Protein AF-A0A7R8CH32-F1 (afdb_monomer_lite)

pLDDT: mean 83.44, std 11.7, range [33.97, 96.25]

Foldseek 3Di:
DDADVPRQLLNLLVVVLVPDDPPLNVQLVVFDSPDSCSNVVSVVSCCVCVVPLLNVLLVLVLQLPPPPDDPVSNVVSVVVSVVSVVVSVVVCVVLVADVVQLVVVSVVLSVDDPVVVVVLVVVLVVVVVVVVVVVVVCVVVPDDDDDHGSNVQSGPVNVVVVVVVVVVPPPPPPDDDDD

Secondary structure (DSSP, 8-state):
-PPPTT--HHHHHHHHHHHPPTTHHHHHHTS-TT-TTHHHHHHHHHHHHHS-HHHHHHHHHHHHT-TTS-HHHHHHHHHHHHHHHHHHHHHHHHTT--HHHHHHHHHHHHHS-HHHHHHHHHHHHHHHHHHHHHHHHHTTTT--PPPP-GGGTSSHHHHHHHHHHHHHHS----SS---

Radius of gyration: 21.08 Å; chains: 1; bounding box: 44×62×49 Å

Sequence (179 aa):
MKEMPGFTEAILFQKLKECLEEPALSLVSVFASRSPSAYREAMKFLTESYEDPIKLANSYLLKATDPNQDEATMTNTILKSSQALQVLKGDLINQKIDLYEFALMHAFLGAMSPKMKADWEGHKYKCKQDYLHELERNNKSEEYMEAWTAGRVENLSSFSSWLKLYKVRIPNSKAEDSP

Organism: Lepeophtheirus salmonis (NCBI:txid72036)

Structure (mmCIF, N/CA/C/O backbone):
data_AF-A0A7R8CH32-F1
#
_entry.id   AF-A0A7R8CH32-F1
#
loop_
_atom_site.group_PDB
_atom_site.id
_atom_site.type_symbol
_atom_site.label_atom_id
_atom_site.label_alt_id
_atom_site.label_comp_id
_atom_site.label_asym_id
_atom_site.label_entity_id
_atom_site.label_seq_id
_atom_site.pdbx_PDB_ins_code
_atom_site.Cartn_x
_atom_site.Cartn_y
_atom_site.Cartn_z
_atom_site.occupancy
_atom_site.B_iso_or_equiv
_atom_site.auth_seq_id
_atom_site.auth_comp_id
_atom_site.auth_asym_id
_atom_site.auth_atom_id
_atom_site.pdbx_PDB_model_num
ATOM 1 N N . MET A 1 1 ? 4.779 -29.683 -8.112 1.00 46.56 1 MET A N 1
ATOM 2 C CA . MET A 1 1 ? 4.179 -29.439 -9.441 1.00 46.56 1 MET A CA 1
ATOM 3 C C . MET A 1 1 ? 4.860 -30.376 -10.422 1.00 46.56 1 MET A C 1
ATOM 5 O O . MET A 1 1 ? 6.079 -30.455 -10.371 1.00 46.56 1 MET A O 1
ATOM 9 N N . LYS A 1 2 ? 4.110 -31.147 -11.220 1.00 51.03 2 LYS A N 1
ATOM 10 C CA . LYS A 1 2 ? 4.684 -31.935 -12.325 1.00 51.03 2 LYS A CA 1
ATOM 11 C C . LYS A 1 2 ? 4.963 -30.970 -13.480 1.00 51.03 2 LYS A C 1
ATOM 13 O O . LYS A 1 2 ? 4.052 -30.241 -13.862 1.00 51.03 2 LYS A O 1
ATOM 18 N N . GLU A 1 3 ? 6.194 -30.931 -13.980 1.00 56.97 3 GLU A N 1
ATOM 19 C CA . GLU A 1 3 ? 6.573 -30.071 -15.108 1.00 56.97 3 GLU A CA 1
ATOM 20 C C . GLU A 1 3 ? 5.863 -30.538 -16.387 1.00 56.97 3 GLU A C 1
ATOM 22 O O . GLU A 1 3 ? 5.830 -31.734 -16.693 1.00 56.97 3 GLU A O 1
ATOM 27 N N . MET A 1 4 ? 5.259 -29.601 -17.123 1.00 63.03 4 MET A N 1
ATOM 28 C CA . MET A 1 4 ? 4.739 -29.875 -18.462 1.00 63.03 4 MET A CA 1
ATOM 29 C C . MET A 1 4 ? 5.929 -30.038 -19.422 1.00 63.03 4 MET A C 1
ATOM 31 O O . MET A 1 4 ? 6.871 -29.244 -19.340 1.00 63.03 4 MET A O 1
ATOM 35 N N . PRO A 1 5 ? 5.920 -31.021 -20.342 1.00 68.19 5 PRO A N 1
ATOM 36 C CA . PRO A 1 5 ? 7.004 -31.189 -21.306 1.00 68.19 5 PRO A CA 1
ATOM 37 C C . PRO A 1 5 ? 7.258 -29.882 -22.074 1.00 68.19 5 PRO A C 1
ATOM 39 O O . PRO A 1 5 ? 6.346 -29.343 -22.696 1.00 68.19 5 PRO A O 1
ATOM 42 N N . GLY A 1 6 ? 8.484 -29.356 -22.001 1.00 70.00 6 GLY A N 1
ATOM 43 C CA . GLY A 1 6 ? 8.873 -28.088 -22.638 1.00 70.00 6 GLY A CA 1
ATOM 44 C C . GLY A 1 6 ? 8.748 -26.828 -21.768 1.00 70.00 6 GLY A C 1
ATOM 45 O O . GLY A 1 6 ? 9.186 -25.765 -22.199 1.00 70.00 6 GLY A O 1
ATOM 46 N N . PHE A 1 7 ? 8.229 -26.929 -20.540 1.00 72.88 7 PHE A N 1
ATOM 47 C CA . PHE A 1 7 ? 8.138 -25.823 -19.577 1.00 72.88 7 PHE A CA 1
ATOM 48 C C . PHE A 1 7 ? 8.956 -26.128 -18.319 1.00 72.88 7 PHE A C 1
ATOM 50 O O . PHE A 1 7 ? 8.411 -26.415 -17.255 1.00 72.88 7 PHE A O 1
ATOM 57 N N . THR A 1 8 ? 10.281 -26.076 -18.454 1.00 82.94 8 THR A N 1
ATOM 58 C CA . THR A 1 8 ? 11.190 -26.143 -17.301 1.00 82.94 8 THR A CA 1
ATOM 59 C C . THR A 1 8 ? 11.130 -24.835 -16.504 1.00 82.94 8 THR A C 1
ATOM 61 O O . THR A 1 8 ? 10.830 -23.778 -17.068 1.00 82.94 8 THR A O 1
ATOM 64 N N . GLU A 1 9 ? 11.465 -24.868 -15.209 1.00 81.12 9 GLU A N 1
ATOM 65 C CA . GLU A 1 9 ? 11.535 -23.657 -14.361 1.00 81.12 9 GLU A CA 1
ATOM 66 C C . GLU A 1 9 ? 12.398 -22.544 -14.992 1.00 81.12 9 GLU A C 1
ATOM 68 O O . GLU A 1 9 ? 12.028 -21.374 -14.937 1.00 81.12 9 GLU A O 1
ATOM 73 N N . ALA A 1 10 ? 13.491 -22.889 -15.682 1.00 82.31 10 ALA A N 1
ATOM 74 C CA . ALA A 1 10 ? 14.340 -21.914 -16.374 1.00 82.31 10 ALA A CA 1
ATOM 75 C C . ALA A 1 10 ? 13.623 -21.207 -17.544 1.00 82.31 10 ALA A C 1
ATOM 77 O O . ALA A 1 10 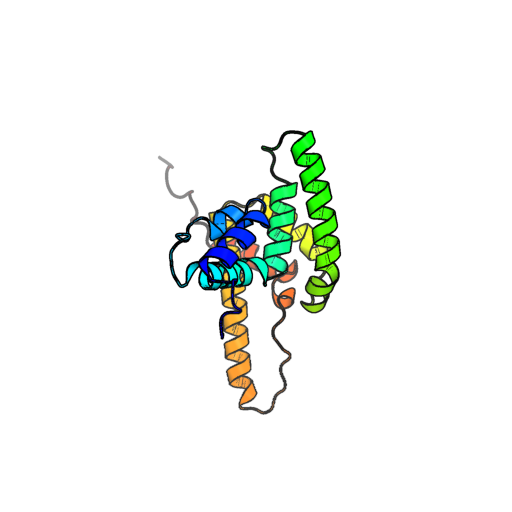? 13.774 -19.998 -17.727 1.00 82.31 10 ALA A O 1
ATOM 78 N N . ILE A 1 11 ? 12.819 -21.940 -18.325 1.00 85.38 11 ILE A N 1
ATOM 79 C CA . ILE A 1 11 ? 12.035 -21.375 -19.438 1.00 85.38 11 ILE A CA 1
ATOM 80 C C . ILE A 1 11 ? 10.906 -20.492 -18.895 1.00 85.38 11 ILE A C 1
ATOM 82 O O . ILE A 1 11 ? 10.666 -19.403 -19.418 1.00 85.38 11 ILE A O 1
ATOM 86 N N . LEU A 1 12 ? 10.234 -20.935 -17.828 1.00 86.31 12 LEU A N 1
ATOM 87 C CA . LEU A 1 12 ? 9.193 -20.158 -17.153 1.00 86.31 12 LEU A CA 1
ATOM 88 C C . LEU A 1 12 ? 9.753 -18.867 -16.547 1.00 86.31 12 LEU A C 1
ATOM 90 O O . LEU A 1 12 ? 9.140 -17.813 -16.695 1.00 86.31 12 LEU A O 1
ATOM 94 N N . PHE A 1 13 ? 10.936 -18.923 -15.931 1.00 88.00 13 PHE A N 1
ATOM 95 C CA . PHE A 1 13 ? 11.591 -17.742 -15.374 1.00 88.00 13 PHE A CA 1
ATOM 96 C C . PHE A 1 13 ? 11.969 -16.723 -16.450 1.00 88.00 13 PHE A C 1
ATOM 98 O O . PHE A 1 13 ? 11.741 -15.527 -16.282 1.00 88.00 13 PHE A O 1
ATOM 105 N N . GLN A 1 14 ? 12.506 -17.191 -17.577 1.00 87.00 14 GLN A N 1
ATOM 106 C CA . GLN A 1 14 ? 12.852 -16.319 -18.695 1.00 87.00 14 GLN A CA 1
ATOM 107 C C . GLN A 1 14 ? 11.606 -15.623 -19.265 1.00 87.00 14 GLN A C 1
ATOM 109 O O . GLN A 1 14 ? 11.602 -14.401 -19.408 1.00 87.00 14 GLN A O 1
ATOM 114 N N . LYS A 1 15 ? 10.521 -16.376 -19.489 1.00 87.44 15 LYS A N 1
ATOM 115 C CA . LYS A 1 15 ? 9.233 -15.815 -19.926 1.00 87.44 15 LYS A CA 1
ATOM 116 C C . LYS A 1 15 ? 8.649 -14.827 -18.918 1.00 87.44 15 LYS A C 1
ATOM 118 O O . LYS A 1 15 ? 8.125 -13.798 -19.320 1.00 87.44 15 LYS A O 1
ATOM 123 N N . LEU A 1 16 ? 8.759 -15.110 -17.619 1.00 87.69 16 LEU A N 1
ATOM 124 C CA . LEU A 1 16 ? 8.330 -14.183 -16.573 1.00 87.69 16 LEU A CA 1
ATOM 125 C C . LEU A 1 16 ? 9.059 -12.840 -16.706 1.00 87.69 16 LEU A C 1
ATOM 127 O O . LEU A 1 16 ? 8.405 -11.806 -16.732 1.00 87.69 16 LEU A O 1
ATOM 131 N N . LYS A 1 17 ? 10.390 -12.843 -16.853 1.00 86.81 17 LYS A N 1
ATOM 132 C CA . LYS A 1 17 ? 11.177 -11.608 -17.018 1.00 86.81 17 LYS A CA 1
ATOM 133 C C . LYS A 1 17 ? 10.789 -10.815 -18.267 1.00 86.81 17 LYS A C 1
ATOM 135 O O . LYS A 1 17 ? 10.786 -9.594 -18.218 1.00 86.81 17 LYS A O 1
ATOM 140 N N . GLU A 1 18 ? 10.439 -11.491 -19.358 1.00 88.56 18 GLU A N 1
ATOM 141 C CA . GLU A 1 18 ? 9.963 -10.849 -20.594 1.00 88.56 18 GLU A CA 1
ATOM 142 C C . GLU A 1 18 ? 8.601 -10.158 -20.427 1.00 88.56 18 GLU A C 1
ATOM 144 O O . GLU A 1 18 ? 8.294 -9.223 -21.161 1.00 88.56 18 GLU A O 1
ATOM 149 N N . CYS A 1 19 ? 7.787 -10.598 -19.463 1.00 85.00 19 CYS A N 1
ATOM 150 C CA . CYS A 1 19 ? 6.475 -10.018 -19.178 1.00 85.00 19 CYS A CA 1
ATOM 151 C C . CYS A 1 19 ? 6.501 -8.890 -18.134 1.00 85.00 19 CYS A C 1
ATOM 153 O O . CYS A 1 19 ? 5.472 -8.247 -17.926 1.00 85.00 19 CYS A O 1
ATOM 155 N N . LEU A 1 20 ? 7.621 -8.668 -17.441 1.00 83.19 20 LEU A N 1
ATOM 156 C CA . LEU A 1 20 ? 7.710 -7.693 -16.355 1.00 83.19 20 LEU A CA 1
ATOM 157 C C . LEU A 1 20 ? 8.346 -6.385 -16.825 1.00 83.19 20 LEU A C 1
ATOM 159 O O . LEU A 1 20 ? 9.391 -6.375 -17.470 1.00 83.19 20 LEU A O 1
ATOM 163 N N . GLU A 1 21 ? 7.744 -5.271 -16.416 1.00 78.56 21 GLU A N 1
ATOM 164 C CA . GLU A 1 21 ? 8.345 -3.938 -16.502 1.00 78.56 21 GLU A CA 1
ATOM 165 C C . GLU A 1 21 ? 8.992 -3.553 -15.156 1.00 78.56 21 GLU A C 1
ATOM 167 O O . GLU A 1 21 ? 8.729 -4.150 -14.105 1.00 78.56 21 GLU A O 1
ATOM 172 N N . GLU A 1 22 ? 9.831 -2.518 -15.161 1.00 70.31 22 GLU A N 1
ATOM 173 C CA . GLU A 1 22 ? 10.367 -1.942 -13.924 1.00 70.31 22 GLU A CA 1
ATOM 174 C C . GLU A 1 22 ? 9.253 -1.310 -13.059 1.00 70.31 22 GLU A C 1
ATOM 176 O O . GLU A 1 22 ? 8.410 -0.559 -13.579 1.00 70.31 22 GLU A O 1
ATOM 181 N N . PRO A 1 23 ? 9.232 -1.537 -11.726 1.00 69.88 23 PRO A N 1
ATOM 182 C CA . PRO A 1 23 ? 10.296 -2.115 -10.884 1.00 69.88 23 PRO A CA 1
ATOM 183 C C . PRO A 1 23 ? 10.193 -3.633 -10.626 1.00 69.88 23 PRO A C 1
ATOM 185 O O . PRO A 1 23 ? 11.055 -4.209 -9.960 1.00 69.88 23 PRO A O 1
ATOM 188 N N . ALA A 1 24 ? 9.141 -4.295 -11.118 1.00 78.19 24 ALA A N 1
ATOM 189 C CA . ALA A 1 24 ? 8.908 -5.719 -10.870 1.00 78.19 24 ALA A CA 1
ATOM 190 C C . ALA A 1 24 ? 10.017 -6.590 -11.477 1.00 78.19 24 ALA A C 1
ATOM 192 O O . ALA A 1 24 ? 10.418 -7.599 -10.895 1.00 78.19 24 ALA A O 1
ATOM 193 N N . LEU A 1 25 ? 10.558 -6.160 -12.621 1.00 81.38 25 LEU A N 1
ATOM 194 C CA . LEU A 1 25 ? 11.702 -6.801 -13.257 1.00 81.38 25 LEU A CA 1
ATOM 195 C C . LEU A 1 25 ? 12.957 -6.760 -12.371 1.00 81.38 25 LEU A C 1
ATOM 197 O O . LEU A 1 25 ? 13.613 -7.794 -12.218 1.00 81.38 25 LEU A O 1
ATOM 201 N N . SER A 1 26 ? 13.275 -5.621 -11.746 1.00 77.44 26 SER A N 1
ATOM 202 C CA . SER A 1 26 ? 14.395 -5.515 -10.799 1.00 77.44 26 SER A CA 1
ATOM 203 C C . SER A 1 26 ? 14.248 -6.455 -9.602 1.00 77.44 26 SER A C 1
ATOM 205 O O . SER A 1 26 ? 15.222 -7.101 -9.215 1.00 77.44 26 SER A O 1
ATOM 207 N N . LEU A 1 27 ? 13.033 -6.592 -9.055 1.00 77.69 27 LEU A N 1
ATOM 208 C CA . LEU A 1 27 ? 12.764 -7.466 -7.904 1.00 77.69 27 LEU A CA 1
ATOM 209 C C . LEU A 1 27 ? 13.091 -8.932 -8.182 1.00 77.69 27 LEU A C 1
ATOM 211 O O . LEU A 1 27 ? 13.583 -9.629 -7.300 1.00 77.69 27 LEU A O 1
ATOM 215 N N . VAL A 1 28 ? 12.838 -9.403 -9.402 1.00 84.00 28 VAL A N 1
ATOM 216 C CA . VAL A 1 28 ? 13.104 -10.800 -9.766 1.00 84.00 28 VAL A CA 1
ATOM 217 C C . VAL A 1 28 ? 14.465 -10.998 -10.422 1.00 84.00 28 VAL A C 1
ATOM 219 O O . VAL A 1 28 ? 14.965 -12.117 -10.478 1.00 84.00 28 VAL A O 1
ATOM 222 N N . SER A 1 29 ? 15.108 -9.936 -10.906 1.00 83.12 29 SER A N 1
ATOM 223 C CA . SER A 1 29 ? 16.395 -10.042 -11.604 1.00 83.12 29 SER A CA 1
ATOM 224 C C . SER A 1 29 ? 17.570 -10.400 -10.693 1.00 83.12 29 SER A C 1
ATOM 226 O O . SER A 1 29 ? 18.626 -10.769 -11.203 1.00 83.12 29 SER A O 1
ATOM 228 N N . VAL A 1 30 ? 17.384 -10.358 -9.370 1.00 81.12 30 VAL A N 1
ATOM 229 C CA . VAL A 1 30 ? 18.363 -10.839 -8.380 1.00 81.12 30 VAL A CA 1
ATOM 230 C C . VAL A 1 30 ? 18.503 -12.366 -8.369 1.00 81.12 30 VAL A C 1
ATOM 232 O O . VAL A 1 30 ? 19.531 -12.881 -7.929 1.00 81.12 30 VAL A O 1
ATOM 235 N N . PHE A 1 31 ? 17.502 -13.104 -8.864 1.00 82.12 31 PHE A N 1
ATOM 236 C CA . PHE A 1 31 ? 17.539 -14.565 -8.910 1.00 82.12 31 PHE A CA 1
ATOM 237 C C . PHE A 1 31 ? 18.313 -15.059 -10.138 1.00 82.12 31 PHE A C 1
ATOM 239 O O . PHE A 1 31 ? 18.121 -14.594 -11.265 1.00 82.12 31 PHE A O 1
ATOM 246 N N . ALA A 1 32 ? 19.189 -16.044 -9.935 1.00 75.12 32 ALA A N 1
ATOM 247 C CA . ALA A 1 32 ? 19.976 -16.626 -11.016 1.00 75.12 32 ALA A CA 1
ATOM 248 C C . ALA A 1 32 ? 19.088 -17.467 -11.948 1.00 75.12 32 ALA A C 1
ATOM 250 O O . ALA A 1 32 ? 18.505 -18.458 -11.514 1.00 75.12 32 ALA A O 1
ATOM 251 N N . SER A 1 33 ? 19.069 -17.158 -13.251 1.00 68.25 33 SER A N 1
ATOM 252 C CA . SER A 1 33 ? 18.180 -17.813 -14.230 1.00 68.25 33 SER A CA 1
ATOM 253 C C . SER A 1 33 ? 18.366 -19.325 -14.408 1.00 68.25 33 SER A C 1
ATOM 255 O O . SER A 1 33 ? 17.565 -19.967 -15.080 1.00 68.25 33 SER A O 1
ATOM 257 N N . ARG A 1 34 ? 19.432 -19.899 -13.840 1.00 65.12 34 ARG A N 1
ATOM 258 C CA . ARG A 1 34 ? 19.726 -21.341 -13.869 1.00 65.12 34 ARG A CA 1
ATOM 259 C C . ARG A 1 34 ? 19.399 -22.053 -12.553 1.00 65.12 34 ARG A C 1
ATOM 261 O O . ARG A 1 34 ? 19.618 -23.259 -12.471 1.00 65.12 34 ARG A O 1
ATOM 268 N N . SER A 1 35 ? 18.918 -21.340 -11.529 1.00 73.88 35 SER A N 1
ATOM 269 C CA . SER A 1 35 ? 18.517 -21.979 -10.275 1.00 73.88 35 SER A CA 1
ATOM 270 C C . SER A 1 35 ? 17.234 -22.793 -10.489 1.00 73.88 35 SER A C 1
ATOM 272 O O . SER A 1 35 ? 16.274 -22.252 -11.045 1.00 73.88 35 SER A O 1
ATOM 274 N N . PRO A 1 36 ? 17.167 -24.052 -10.016 1.00 72.69 36 PRO A N 1
ATOM 275 C CA . PRO A 1 36 ? 15.964 -24.884 -10.101 1.00 72.69 36 PRO A CA 1
ATOM 276 C C . PRO A 1 36 ? 14.742 -24.301 -9.374 1.00 72.69 36 PRO A C 1
ATOM 278 O O . PRO A 1 36 ? 13.630 -24.775 -9.578 1.00 72.69 36 PRO A O 1
ATOM 281 N N . SER A 1 37 ? 14.948 -23.310 -8.502 1.00 81.38 37 SER A N 1
ATOM 282 C CA . SER A 1 37 ? 13.902 -22.641 -7.725 1.00 81.38 37 SER A CA 1
ATOM 283 C C . SER A 1 37 ? 13.640 -21.194 -8.150 1.00 81.38 37 SER A C 1
ATOM 285 O O . SER A 1 37 ? 12.777 -20.556 -7.553 1.00 81.38 37 SER A O 1
ATOM 287 N N . ALA A 1 38 ? 14.346 -20.662 -9.160 1.00 83.69 38 ALA A N 1
ATOM 288 C CA . ALA A 1 38 ? 14.302 -19.234 -9.494 1.00 83.69 38 ALA A CA 1
ATOM 289 C C . ALA A 1 38 ? 12.900 -18.735 -9.849 1.00 83.69 38 ALA A C 1
ATOM 291 O O . ALA A 1 38 ? 12.496 -17.685 -9.357 1.00 83.69 38 ALA A O 1
ATOM 292 N N . TYR A 1 39 ? 12.144 -19.467 -10.675 1.00 85.06 39 TYR A N 1
ATOM 293 C CA . TYR A 1 39 ? 10.800 -19.030 -11.049 1.00 85.06 39 TYR A CA 1
ATOM 294 C C . TYR A 1 39 ? 9.852 -19.091 -9.855 1.00 85.06 39 TYR A C 1
ATOM 296 O O . TYR A 1 39 ? 9.144 -18.121 -9.593 1.00 85.06 39 TYR A O 1
ATOM 304 N N . ARG A 1 40 ? 9.890 -20.165 -9.063 1.00 85.38 40 ARG A N 1
ATOM 305 C CA . ARG A 1 40 ? 9.095 -20.244 -7.831 1.00 85.38 40 ARG A CA 1
ATOM 306 C C . ARG A 1 40 ? 9.425 -19.147 -6.817 1.00 85.38 40 ARG A C 1
ATOM 308 O O . ARG A 1 40 ? 8.507 -18.556 -6.253 1.00 85.38 40 ARG A O 1
ATOM 315 N N . GLU A 1 41 ? 10.703 -18.894 -6.559 1.00 84.06 41 GLU A N 1
ATOM 316 C CA . GLU A 1 41 ? 11.149 -17.853 -5.628 1.00 84.06 41 GLU A CA 1
ATOM 317 C C . GLU A 1 41 ? 10.770 -16.462 -6.133 1.00 84.06 41 GLU A C 1
ATOM 319 O O . GLU A 1 41 ? 10.227 -15.670 -5.367 1.00 84.06 41 GLU A O 1
ATOM 324 N N . ALA A 1 42 ? 10.938 -16.200 -7.430 1.00 85.69 42 ALA A N 1
ATOM 325 C CA . ALA A 1 42 ? 10.507 -14.961 -8.061 1.00 85.69 42 ALA A CA 1
ATOM 326 C C . ALA A 1 42 ? 8.991 -14.762 -7.984 1.00 85.69 42 ALA A C 1
ATOM 328 O O . ALA A 1 42 ? 8.539 -13.685 -7.616 1.00 85.69 42 ALA A O 1
ATOM 329 N N . MET A 1 43 ? 8.195 -15.796 -8.269 1.00 86.56 43 MET A N 1
ATOM 330 C CA . MET A 1 43 ? 6.737 -15.740 -8.138 1.00 86.56 43 MET A CA 1
ATOM 331 C C . MET A 1 43 ? 6.310 -15.499 -6.693 1.00 86.56 43 MET A C 1
ATOM 333 O O . MET A 1 43 ? 5.395 -14.714 -6.460 1.00 86.56 43 MET A O 1
ATOM 337 N N . LYS A 1 44 ? 6.980 -16.125 -5.719 1.00 82.38 44 LYS A N 1
ATOM 338 C CA . LYS A 1 44 ? 6.738 -15.865 -4.298 1.00 82.38 44 LYS A CA 1
ATOM 339 C C . LYS A 1 44 ? 7.073 -14.416 -3.941 1.00 82.38 44 LYS A C 1
ATOM 341 O O . LYS A 1 44 ? 6.237 -13.756 -3.341 1.00 82.38 44 LYS A O 1
ATOM 346 N N . PHE A 1 45 ? 8.227 -13.904 -4.369 1.00 76.69 45 PHE A N 1
ATOM 347 C CA . PHE A 1 45 ? 8.628 -12.513 -4.139 1.00 76.69 45 PHE A CA 1
ATOM 348 C C . PHE A 1 45 ? 7.666 -11.518 -4.785 1.00 76.69 45 PHE A C 1
ATOM 350 O O . PHE A 1 45 ? 7.294 -10.536 -4.150 1.00 76.69 45 PHE A O 1
ATOM 357 N N . LEU A 1 46 ? 7.235 -11.770 -6.023 1.00 82.62 46 LEU A N 1
ATOM 358 C CA . LEU A 1 46 ? 6.231 -10.950 -6.696 1.00 82.62 46 LEU A CA 1
ATOM 359 C C . LEU A 1 46 ? 4.903 -11.008 -5.950 1.00 82.62 46 LEU A C 1
ATOM 361 O O . LEU A 1 46 ? 4.315 -9.969 -5.695 1.00 82.62 46 LEU A O 1
ATOM 365 N N . THR A 1 47 ? 4.455 -12.193 -5.546 1.00 81.31 47 THR A N 1
ATOM 366 C CA . THR A 1 47 ? 3.220 -12.333 -4.769 1.00 81.31 47 THR A CA 1
ATOM 367 C C . THR A 1 47 ? 3.338 -11.544 -3.468 1.00 81.31 47 THR A C 1
ATOM 369 O O . THR A 1 47 ? 2.586 -10.610 -3.263 1.00 81.31 47 THR A O 1
ATOM 372 N N . GLU A 1 48 ? 4.367 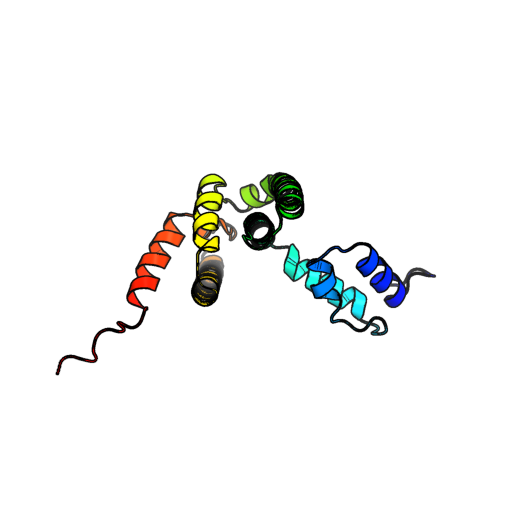-11.765 -2.655 1.00 72.88 48 GLU A N 1
ATOM 373 C CA . GLU A 1 48 ? 4.567 -11.023 -1.402 1.00 72.88 48 GLU A CA 1
ATOM 374 C C . GLU A 1 48 ? 4.707 -9.500 -1.604 1.00 72.88 48 GLU A C 1
ATOM 376 O O . GLU A 1 48 ? 4.312 -8.714 -0.738 1.00 72.88 48 GLU A O 1
ATOM 381 N N . SER A 1 49 ? 5.254 -9.069 -2.747 1.00 68.19 49 SER A N 1
ATOM 382 C CA . SER A 1 49 ? 5.449 -7.651 -3.075 1.00 68.19 49 SER A CA 1
ATOM 383 C C . SER A 1 49 ? 4.197 -6.973 -3.641 1.00 68.19 49 SER A C 1
ATOM 385 O O . SER A 1 49 ? 4.046 -5.764 -3.472 1.00 68.19 49 SER A O 1
ATOM 387 N N . TYR A 1 50 ? 3.315 -7.725 -4.305 1.00 73.19 50 TYR A N 1
ATOM 388 C CA . TYR A 1 50 ? 2.184 -7.203 -5.085 1.00 73.19 50 TYR A CA 1
ATOM 389 C C . TYR A 1 50 ? 0.806 -7.719 -4.626 1.00 73.19 50 TYR A C 1
ATOM 391 O O . TYR A 1 50 ? -0.207 -7.247 -5.131 1.00 73.19 50 TYR A O 1
ATOM 399 N N . GLU A 1 51 ? 0.740 -8.647 -3.667 1.00 79.75 51 GLU A N 1
ATOM 400 C CA . GLU A 1 51 ? -0.505 -9.190 -3.093 1.00 79.75 51 GLU A CA 1
ATOM 401 C C . GLU A 1 51 ? -1.178 -8.202 -2.137 1.00 79.75 51 GLU A C 1
ATOM 403 O O . GLU A 1 51 ? -2.385 -8.271 -1.931 1.00 79.75 51 GLU A O 1
ATOM 408 N N . ASP A 1 52 ? -0.420 -7.259 -1.571 1.00 82.56 52 ASP A N 1
ATOM 409 C CA . ASP A 1 52 ? -0.979 -6.200 -0.738 1.00 82.56 52 ASP A CA 1
ATOM 410 C C . ASP A 1 52 ? -1.473 -5.037 -1.625 1.00 82.56 52 ASP A C 1
ATOM 412 O O . ASP A 1 52 ? -0.652 -4.237 -2.103 1.00 82.56 52 ASP A O 1
ATOM 416 N N . PRO A 1 53 ? -2.799 -4.890 -1.834 1.00 84.12 53 PRO A N 1
ATOM 417 C CA . PRO A 1 53 ? -3.351 -3.863 -2.716 1.00 84.12 53 PRO A CA 1
ATOM 418 C C . PRO A 1 53 ? -3.020 -2.445 -2.236 1.00 84.12 53 PRO A C 1
ATOM 420 O O . PRO A 1 53 ? -3.003 -1.509 -3.032 1.00 84.12 53 PRO A O 1
ATOM 423 N N . ILE A 1 54 ? -2.710 -2.271 -0.950 1.00 84.44 54 ILE A N 1
ATOM 424 C CA . ILE A 1 54 ? -2.409 -0.976 -0.337 1.00 84.44 54 ILE A CA 1
ATOM 425 C C . ILE A 1 54 ? -0.978 -0.575 -0.647 1.00 84.44 54 ILE A C 1
ATOM 427 O O . ILE A 1 54 ? -0.729 0.553 -1.073 1.00 84.44 54 ILE A O 1
ATOM 431 N N . LYS A 1 55 ? -0.031 -1.509 -0.494 1.00 81.50 55 LYS A N 1
ATOM 432 C CA . LYS A 1 55 ? 1.358 -1.282 -0.917 1.00 81.50 55 LYS A CA 1
ATOM 433 C C . LYS A 1 55 ? 1.426 -1.013 -2.410 1.00 81.50 55 LYS A C 1
ATOM 435 O O . LYS A 1 55 ? 2.151 -0.112 -2.834 1.00 81.50 55 LYS A O 1
ATOM 440 N N . LEU A 1 56 ? 0.638 -1.746 -3.191 1.00 84.94 56 LEU A N 1
ATOM 441 C CA . LEU A 1 56 ? 0.586 -1.568 -4.629 1.00 84.94 56 LEU A CA 1
ATOM 442 C C . LEU A 1 56 ? 0.005 -0.197 -5.008 1.00 84.94 56 LEU A C 1
ATOM 444 O O . LEU A 1 56 ? 0.651 0.547 -5.748 1.00 84.94 56 LEU A O 1
ATOM 448 N N . ALA A 1 57 ? -1.126 0.199 -4.418 1.00 86.94 57 ALA A N 1
ATOM 449 C CA . ALA A 1 57 ? -1.699 1.534 -4.591 1.00 86.94 57 ALA A CA 1
ATOM 450 C C . ALA A 1 57 ? -0.712 2.645 -4.191 1.00 86.94 57 ALA A C 1
ATOM 452 O O . ALA A 1 57 ? -0.521 3.606 -4.937 1.00 86.94 57 ALA A O 1
ATOM 453 N N . ASN A 1 58 ? -0.016 2.483 -3.062 1.00 82.62 58 ASN A N 1
ATOM 454 C CA . ASN A 1 58 ? 1.014 3.418 -2.615 1.00 82.62 58 ASN A CA 1
ATOM 455 C C . ASN A 1 58 ? 2.162 3.537 -3.629 1.00 82.62 58 ASN A C 1
ATOM 457 O O . ASN A 1 58 ? 2.606 4.640 -3.936 1.00 82.62 58 ASN A O 1
ATOM 461 N N . SER A 1 59 ? 2.624 2.416 -4.190 1.00 82.25 59 SER A N 1
ATOM 462 C CA . SER A 1 59 ? 3.698 2.419 -5.188 1.00 82.25 59 SER A CA 1
ATOM 463 C C . SER A 1 59 ? 3.311 3.191 -6.454 1.00 82.25 59 SER A C 1
ATOM 465 O O . SER A 1 59 ? 4.122 3.959 -6.973 1.00 82.25 59 SER A O 1
ATOM 467 N N . TYR A 1 60 ? 2.058 3.063 -6.907 1.00 87.00 60 TYR A N 1
ATOM 468 C CA . TYR A 1 60 ? 1.549 3.810 -8.056 1.00 87.00 60 TYR A CA 1
ATOM 469 C C . TYR A 1 60 ? 1.470 5.308 -7.778 1.00 87.00 60 TYR A C 1
ATOM 471 O O . TYR A 1 60 ? 1.846 6.100 -8.646 1.00 87.00 60 TYR A O 1
ATOM 479 N N . LEU A 1 61 ? 1.034 5.694 -6.575 1.00 85.94 61 LEU A N 1
ATOM 480 C CA . LEU A 1 61 ? 0.996 7.093 -6.151 1.00 85.94 61 LEU A CA 1
ATOM 481 C C . LEU A 1 61 ? 2.406 7.686 -6.087 1.00 85.94 61 LEU A C 1
ATOM 483 O O . LEU A 1 61 ? 2.660 8.699 -6.728 1.00 85.94 61 LEU A O 1
ATOM 487 N N . LEU A 1 62 ? 3.344 7.019 -5.406 1.00 82.94 62 LEU A N 1
ATOM 488 C CA . LEU A 1 62 ? 4.725 7.494 -5.277 1.00 82.94 62 LEU A CA 1
ATOM 489 C C . LEU A 1 62 ? 5.423 7.639 -6.632 1.00 82.94 62 LEU A C 1
ATOM 491 O O . LEU A 1 62 ? 6.115 8.630 -6.850 1.00 82.94 62 LEU A O 1
ATOM 495 N N . LYS A 1 63 ? 5.226 6.682 -7.549 1.00 82.94 63 LYS A N 1
ATOM 496 C CA . LYS A 1 63 ? 5.811 6.741 -8.895 1.00 82.94 63 LYS A CA 1
ATOM 497 C C . LYS A 1 63 ? 5.216 7.888 -9.715 1.00 82.94 63 LYS A C 1
ATOM 499 O O . LYS A 1 63 ? 5.951 8.546 -10.442 1.00 82.94 63 LYS A O 1
ATOM 504 N N . ALA A 1 64 ? 3.909 8.134 -9.590 1.00 85.62 64 ALA A N 1
ATOM 505 C CA . ALA A 1 64 ? 3.211 9.210 -10.298 1.00 85.62 64 ALA A CA 1
ATOM 506 C C . ALA A 1 64 ? 3.541 10.614 -9.769 1.00 85.62 64 ALA A C 1
ATOM 508 O O . ALA A 1 64 ? 3.317 11.589 -10.478 1.00 85.62 64 ALA A O 1
ATOM 509 N N . THR A 1 65 ? 4.061 10.722 -8.544 1.00 83.38 65 THR A N 1
ATOM 510 C CA . THR A 1 65 ? 4.439 11.996 -7.917 1.00 83.38 65 THR A CA 1
ATOM 511 C C . THR A 1 65 ? 5.951 12.181 -7.783 1.00 83.38 65 THR A C 1
ATOM 513 O O . THR A 1 65 ? 6.388 12.991 -6.968 1.00 83.38 65 THR A O 1
ATOM 516 N N . ASP A 1 66 ? 6.764 11.412 -8.511 1.00 83.00 66 ASP A N 1
ATOM 517 C CA . ASP A 1 66 ? 8.221 11.547 -8.475 1.00 83.00 66 ASP A CA 1
ATOM 518 C C . ASP A 1 66 ? 8.658 12.824 -9.219 1.00 83.00 66 ASP A C 1
ATOM 520 O O . ASP A 1 66 ? 8.497 12.903 -10.440 1.00 83.00 66 ASP A O 1
ATOM 524 N N . PRO A 1 67 ? 9.229 13.825 -8.521 1.00 81.00 67 PRO A N 1
ATOM 525 C CA . PRO A 1 67 ? 9.593 15.103 -9.129 1.00 81.00 67 PRO A CA 1
ATOM 526 C C . PRO A 1 67 ? 10.795 15.013 -10.081 1.00 81.00 67 PRO A C 1
ATOM 528 O O . PRO A 1 67 ? 11.127 16.006 -10.722 1.00 81.00 67 PRO A O 1
ATOM 531 N N . ASN A 1 68 ? 11.472 13.861 -10.165 1.00 86.00 68 ASN A N 1
ATOM 532 C CA . ASN A 1 68 ? 12.664 13.685 -10.999 1.00 86.00 68 ASN A CA 1
ATOM 533 C C . ASN A 1 68 ? 12.352 13.232 -12.437 1.00 86.00 68 ASN A C 1
ATOM 535 O O . ASN A 1 68 ? 13.275 13.035 -13.226 1.00 86.00 68 ASN A O 1
ATOM 539 N N . GLN A 1 69 ? 11.078 13.025 -12.777 1.00 86.56 69 GLN A N 1
ATOM 540 C CA . GLN A 1 69 ? 10.659 12.587 -14.109 1.00 86.56 69 GLN A CA 1
ATOM 541 C C . GLN A 1 69 ? 10.548 13.774 -15.072 1.00 86.56 69 GLN A C 1
ATOM 543 O O . GLN A 1 69 ? 10.077 14.848 -14.701 1.00 86.56 69 GLN A O 1
ATOM 548 N N . ASP A 1 70 ? 10.940 13.574 -16.331 1.00 93.44 70 ASP A N 1
ATOM 549 C CA . ASP A 1 70 ? 10.586 14.507 -17.400 1.00 93.44 70 ASP A CA 1
ATOM 550 C C . ASP A 1 70 ? 9.069 14.483 -17.665 1.00 93.44 70 ASP A C 1
ATOM 552 O O . ASP A 1 70 ? 8.374 13.525 -17.323 1.00 93.44 70 ASP A O 1
ATOM 556 N N . GLU A 1 71 ? 8.542 15.530 -18.298 1.00 91.56 71 GLU A N 1
ATOM 557 C CA . GLU A 1 71 ? 7.097 15.722 -18.479 1.00 91.56 71 GLU A CA 1
ATOM 558 C C . GLU A 1 71 ? 6.417 14.583 -19.261 1.00 91.56 71 GLU A C 1
ATOM 560 O O . GLU A 1 71 ? 5.291 14.189 -18.935 1.00 91.56 71 GLU A O 1
ATOM 565 N N . ALA A 1 72 ? 7.096 14.004 -20.257 1.00 92.75 72 ALA A N 1
ATOM 566 C CA . ALA A 1 72 ? 6.545 12.905 -21.044 1.00 92.75 72 ALA A CA 1
ATOM 567 C C . ALA A 1 72 ? 6.487 11.610 -20.219 1.00 92.75 72 ALA A C 1
ATOM 569 O O . ALA A 1 72 ? 5.460 10.920 -20.203 1.00 92.75 72 ALA A O 1
ATOM 570 N N . THR A 1 73 ? 7.557 11.299 -19.484 1.00 90.94 73 THR A N 1
ATOM 571 C CA . THR A 1 73 ? 7.595 10.166 -18.547 1.00 90.94 73 THR A CA 1
ATOM 572 C C . THR A 1 73 ? 6.573 10.332 -17.425 1.00 90.94 73 THR A C 1
ATOM 574 O O . THR A 1 73 ? 5.853 9.380 -17.106 1.00 90.94 73 THR A O 1
ATOM 577 N N . MET A 1 74 ? 6.450 11.539 -16.872 1.00 89.81 74 MET A N 1
ATOM 578 C CA . MET A 1 74 ? 5.494 11.861 -15.817 1.00 89.81 74 MET A CA 1
ATOM 579 C C . MET A 1 74 ? 4.055 11.680 -16.299 1.00 89.81 74 MET A C 1
ATOM 581 O O . MET A 1 74 ? 3.272 10.997 -15.644 1.00 89.81 74 MET A O 1
ATOM 585 N N . THR A 1 75 ? 3.714 12.197 -17.482 1.00 91.44 75 THR A N 1
ATOM 586 C CA . THR A 1 75 ? 2.370 12.052 -18.068 1.00 91.44 75 THR A CA 1
ATOM 587 C C . THR A 1 75 ? 1.991 10.581 -18.248 1.00 91.44 75 THR A C 1
ATOM 589 O O . THR A 1 75 ? 0.911 10.155 -17.832 1.00 91.44 75 THR A O 1
ATOM 592 N N . ASN A 1 76 ? 2.899 9.777 -18.808 1.00 90.94 76 ASN A N 1
ATOM 593 C CA . ASN A 1 76 ? 2.682 8.339 -18.980 1.00 90.94 76 ASN A CA 1
ATOM 594 C C . ASN A 1 76 ? 2.536 7.609 -17.642 1.00 90.94 76 ASN A C 1
ATOM 596 O O . ASN A 1 76 ? 1.690 6.723 -17.502 1.00 90.94 76 ASN A O 1
ATOM 600 N N . THR A 1 77 ? 3.347 7.978 -16.654 1.00 89.12 77 THR A N 1
ATOM 601 C CA . THR A 1 77 ? 3.311 7.368 -15.325 1.00 89.12 77 THR A CA 1
ATOM 602 C C . THR A 1 77 ? 2.020 7.716 -14.593 1.00 89.12 77 THR A C 1
ATOM 604 O O . THR A 1 77 ? 1.372 6.812 -14.073 1.00 89.12 77 THR A O 1
ATOM 607 N N . ILE A 1 78 ? 1.584 8.979 -14.619 1.00 90.94 78 ILE A N 1
ATOM 608 C CA . ILE A 1 78 ? 0.296 9.412 -14.062 1.00 90.94 78 ILE A CA 1
ATOM 609 C C . ILE A 1 78 ? -0.853 8.644 -14.724 1.00 90.94 78 ILE A C 1
ATOM 611 O O . ILE A 1 78 ? -1.711 8.111 -14.020 1.00 90.94 78 ILE A O 1
ATOM 615 N N . LEU A 1 79 ? -0.854 8.526 -16.057 1.00 91.25 79 LEU A N 1
ATOM 616 C CA . LEU A 1 79 ? -1.887 7.785 -16.781 1.00 91.25 79 LEU A CA 1
ATOM 617 C C . LEU A 1 79 ? -1.931 6.312 -16.346 1.00 91.25 79 LEU A C 1
ATOM 619 O O . LEU A 1 79 ? -2.987 5.843 -15.915 1.00 91.25 79 LEU A O 1
ATOM 623 N N . LYS A 1 80 ? -0.793 5.604 -16.384 1.00 89.31 80 LYS A N 1
ATOM 624 C CA . LYS A 1 80 ? -0.697 4.194 -15.964 1.00 89.31 80 LYS A CA 1
ATOM 625 C C . LYS A 1 80 ? -1.115 4.007 -14.500 1.00 89.31 80 LYS A C 1
ATOM 627 O O . LYS A 1 80 ? -1.915 3.123 -14.201 1.00 89.31 80 LYS A O 1
ATOM 632 N N . SER A 1 81 ? -0.629 4.857 -13.596 1.00 89.19 81 SER A N 1
ATOM 633 C CA . SER A 1 81 ? -0.985 4.809 -12.175 1.00 89.19 81 SER A CA 1
ATOM 634 C C . SER A 1 81 ? -2.474 5.064 -11.947 1.00 89.19 81 SER A C 1
ATOM 636 O O . SER A 1 81 ? -3.092 4.364 -11.150 1.00 89.19 81 SER A O 1
ATOM 638 N N . SER A 1 82 ? -3.085 6.011 -12.669 1.00 90.31 82 SER A N 1
ATOM 639 C CA . SER A 1 82 ? -4.520 6.300 -12.547 1.00 90.31 82 SER A CA 1
ATOM 640 C C . SER A 1 82 ? -5.388 5.103 -12.950 1.00 90.31 82 SER A C 1
ATOM 642 O O . SER A 1 82 ? -6.332 4.760 -12.240 1.00 90.31 82 SER A O 1
ATOM 644 N N . GLN A 1 83 ? -5.027 4.416 -14.038 1.00 90.19 83 GLN A N 1
ATOM 645 C CA . GLN A 1 83 ? -5.711 3.208 -14.501 1.00 90.19 83 GLN A CA 1
ATOM 646 C C . GLN A 1 83 ? -5.539 2.059 -13.504 1.00 90.19 83 GLN A C 1
ATOM 648 O O . GLN A 1 83 ? -6.508 1.387 -13.158 1.00 90.19 83 GLN A O 1
ATOM 653 N N . ALA A 1 84 ? -4.326 1.860 -12.985 1.00 86.69 84 ALA A N 1
ATOM 654 C CA . ALA A 1 84 ? -4.061 0.806 -12.014 1.00 86.69 84 ALA A CA 1
ATOM 655 C C . ALA A 1 84 ? -4.813 1.032 -10.687 1.00 86.69 84 ALA A C 1
ATOM 657 O O . ALA A 1 84 ? -5.398 0.100 -10.137 1.00 86.69 84 ALA A O 1
ATOM 658 N N . LEU A 1 85 ? -4.889 2.277 -10.208 1.00 88.69 85 LEU A N 1
ATOM 659 C CA . LEU A 1 85 ? -5.673 2.634 -9.020 1.00 88.69 85 LEU A CA 1
ATOM 660 C C . LEU A 1 85 ? -7.181 2.414 -9.220 1.00 88.69 85 LEU A C 1
ATOM 662 O O . LEU A 1 85 ? -7.871 2.032 -8.276 1.00 88.69 85 LEU A O 1
ATOM 666 N N . GLN A 1 86 ? -7.702 2.603 -10.438 1.00 89.50 86 GLN A N 1
ATOM 667 C CA . GLN A 1 86 ? -9.095 2.266 -10.750 1.00 89.50 86 GLN A CA 1
ATOM 668 C C . GLN A 1 86 ? -9.362 0.763 -10.641 1.00 89.50 86 GLN A C 1
ATOM 670 O O . GLN A 1 86 ? -10.410 0.379 -10.123 1.00 89.50 86 GLN A O 1
ATOM 675 N N . VAL A 1 87 ? -8.418 -0.077 -11.077 1.00 88.56 87 VAL A N 1
ATOM 676 C CA . VAL A 1 87 ? -8.518 -1.540 -10.943 1.00 88.56 87 VAL A CA 1
ATOM 677 C C . VAL A 1 87 ? -8.510 -1.954 -9.468 1.00 88.56 87 VAL A C 1
ATOM 679 O O . VAL A 1 87 ? -9.358 -2.738 -9.052 1.00 88.56 87 VAL A O 1
ATOM 682 N N . LEU A 1 88 ? -7.631 -1.361 -8.654 1.00 89.06 88 LEU A N 1
ATOM 683 C CA . LEU A 1 88 ? -7.509 -1.674 -7.222 1.00 89.06 88 LEU A CA 1
ATOM 684 C C . LEU A 1 88 ? -8.662 -1.155 -6.355 1.00 89.06 88 LEU A C 1
ATOM 686 O O . LEU A 1 88 ? -8.764 -1.514 -5.181 1.00 89.06 88 LEU A O 1
ATOM 690 N N . LYS A 1 89 ? -9.544 -0.313 -6.902 1.00 89.69 89 LYS A N 1
ATOM 691 C CA . LYS A 1 89 ? -10.634 0.320 -6.149 1.00 89.69 89 LYS A CA 1
ATOM 692 C C . LYS A 1 89 ? -11.475 -0.694 -5.368 1.00 89.69 89 LYS A C 1
ATOM 694 O O . LYS A 1 89 ? -11.809 -0.440 -4.212 1.00 89.69 89 LYS A O 1
ATOM 699 N N . GLY A 1 90 ? -11.829 -1.818 -5.995 1.00 90.38 90 GLY A N 1
ATOM 700 C CA . GLY A 1 90 ? -12.627 -2.868 -5.357 1.00 90.38 90 GLY A CA 1
ATOM 701 C C . GLY A 1 90 ? -11.915 -3.486 -4.153 1.00 90.38 90 GLY A C 1
ATOM 702 O O . GLY A 1 90 ? -12.515 -3.625 -3.088 1.00 90.38 90 GLY A O 1
ATOM 703 N N . ASP A 1 91 ? -10.622 -3.769 -4.290 1.00 90.38 91 ASP A N 1
ATOM 704 C CA . ASP A 1 91 ? -9.811 -4.382 -3.236 1.00 90.38 91 ASP A CA 1
ATOM 705 C C . ASP A 1 91 ? -9.627 -3.446 -2.039 1.00 90.38 91 ASP A C 1
ATOM 707 O O . ASP A 1 91 ? -9.756 -3.874 -0.891 1.00 90.38 91 ASP A O 1
ATOM 711 N N . LEU A 1 92 ? -9.416 -2.150 -2.287 1.00 91.12 92 LEU A N 1
ATOM 712 C CA . LEU A 1 92 ? -9.325 -1.141 -1.226 1.00 91.12 92 LEU A CA 1
ATOM 713 C C . LEU A 1 92 ? -10.648 -1.016 -0.449 1.00 91.12 92 LEU A C 1
ATOM 715 O O . LEU A 1 92 ? -10.646 -0.996 0.784 1.00 91.12 92 LEU A O 1
ATOM 719 N N . ILE A 1 93 ? -11.788 -1.019 -1.147 1.00 92.62 93 ILE A N 1
ATOM 720 C CA . ILE A 1 93 ? -13.117 -1.006 -0.511 1.00 92.62 93 ILE A CA 1
ATOM 721 C C . ILE A 1 93 ? -13.339 -2.281 0.318 1.00 92.62 93 ILE A C 1
ATOM 723 O O . ILE A 1 93 ? -13.841 -2.207 1.444 1.00 92.62 93 ILE A O 1
ATOM 727 N N . ASN A 1 94 ? -12.925 -3.444 -0.191 1.00 91.50 94 ASN A N 1
ATOM 728 C CA . ASN A 1 94 ? -12.995 -4.712 0.542 1.00 91.50 94 ASN A CA 1
ATOM 729 C C . ASN A 1 94 ? -12.132 -4.690 1.815 1.00 91.50 94 ASN A C 1
ATOM 731 O O . ASN A 1 94 ? -12.523 -5.259 2.833 1.00 91.50 94 ASN A O 1
ATOM 735 N N . GLN A 1 95 ? -11.011 -3.961 1.797 1.00 91.44 95 GLN A N 1
ATOM 736 C CA . GLN A 1 95 ? -10.169 -3.687 2.968 1.00 91.44 95 GLN A CA 1
ATOM 737 C C . GLN A 1 95 ? -10.731 -2.603 3.907 1.00 91.44 95 GLN A C 1
ATOM 739 O O . GLN A 1 95 ? -10.051 -2.212 4.861 1.00 91.44 95 GLN A O 1
ATOM 744 N N . LYS A 1 96 ? -11.971 -2.144 3.682 1.00 94.19 96 LYS A N 1
ATOM 745 C CA . LYS A 1 96 ? -12.657 -1.092 4.453 1.00 94.19 96 LYS A CA 1
ATOM 746 C C . LYS A 1 96 ? -11.906 0.242 4.457 1.00 94.19 96 LYS A C 1
ATOM 748 O O . LYS A 1 96 ? -11.973 0.980 5.436 1.00 94.19 96 LYS A O 1
ATOM 753 N N . ILE A 1 97 ? -11.180 0.539 3.382 1.00 93.56 97 ILE A N 1
ATOM 754 C CA . ILE A 1 97 ? -10.453 1.799 3.230 1.00 93.56 97 ILE A CA 1
ATOM 755 C C . ILE A 1 97 ? -11.378 2.850 2.623 1.00 93.56 97 ILE A C 1
ATOM 757 O O . ILE A 1 97 ? -11.983 2.630 1.571 1.00 93.56 97 ILE A O 1
ATOM 761 N N . ASP A 1 98 ? -11.447 4.012 3.269 1.00 94.00 98 ASP A N 1
ATOM 762 C CA . ASP A 1 98 ? -12.028 5.206 2.669 1.00 94.00 98 ASP A CA 1
ATOM 763 C C . ASP A 1 98 ? -11.030 5.811 1.670 1.00 94.00 98 ASP A C 1
ATOM 765 O O . ASP A 1 98 ? -9.904 6.165 2.020 1.00 94.00 98 ASP A O 1
ATOM 769 N N . LEU A 1 99 ? -11.431 5.909 0.401 1.00 90.19 99 LEU A N 1
ATOM 770 C CA . LEU A 1 99 ? -10.537 6.333 -0.681 1.00 90.19 99 LEU A CA 1
ATOM 771 C C . LEU A 1 99 ? -10.130 7.810 -0.580 1.00 90.19 99 LEU A C 1
ATOM 773 O O . LEU A 1 99 ? -9.060 8.175 -1.068 1.00 90.19 99 LEU A O 1
ATOM 777 N N . TYR A 1 100 ? -10.967 8.656 0.024 1.00 91.06 100 TYR A N 1
ATOM 778 C CA . TYR A 1 100 ? -10.655 10.067 0.225 1.00 91.06 100 TYR A CA 1
ATOM 779 C C . TYR A 1 100 ? -9.606 10.227 1.326 1.00 91.06 100 TYR A C 1
ATOM 781 O O . TYR A 1 100 ? -8.586 10.889 1.119 1.00 91.06 100 TYR A O 1
ATOM 789 N N . GLU A 1 101 ? -9.814 9.564 2.465 1.00 93.12 101 GLU A N 1
ATOM 790 C CA . GLU A 1 101 ? -8.839 9.545 3.555 1.00 93.12 101 GLU A CA 1
ATOM 791 C C . GLU A 1 101 ? -7.505 8.947 3.108 1.00 93.12 101 GLU A C 1
ATOM 793 O O . GLU A 1 101 ? -6.446 9.517 3.377 1.00 93.12 101 GLU A O 1
ATOM 798 N N . PHE A 1 102 ? -7.563 7.850 2.351 1.00 89.38 102 PHE A N 1
ATOM 799 C CA . PHE A 1 102 ? -6.397 7.203 1.765 1.00 89.38 102 PHE A CA 1
ATOM 800 C C . PHE A 1 102 ? -5.595 8.162 0.880 1.00 89.38 102 PHE A C 1
ATOM 802 O O . PHE A 1 102 ? -4.392 8.331 1.078 1.00 89.38 102 PHE A O 1
ATOM 809 N N . ALA A 1 103 ? -6.249 8.848 -0.062 1.00 86.94 103 ALA A N 1
ATOM 810 C CA . ALA A 1 103 ? -5.576 9.795 -0.949 1.00 86.94 103 ALA A CA 1
ATOM 811 C C . ALA A 1 103 ? -4.900 10.941 -0.173 1.00 86.94 103 ALA A C 1
ATOM 813 O O . ALA A 1 103 ? -3.748 11.282 -0.452 1.00 86.94 103 ALA A O 1
ATOM 814 N N . LEU A 1 104 ? -5.582 11.503 0.831 1.00 89.69 104 LEU A N 1
ATOM 815 C CA . LEU A 1 104 ? -5.027 12.564 1.675 1.00 89.69 104 LEU A CA 1
ATOM 816 C C . LEU A 1 104 ? -3.820 12.091 2.486 1.00 89.69 104 LEU A C 1
ATOM 818 O O . LEU A 1 104 ? -2.789 12.764 2.504 1.00 89.69 104 LEU A O 1
ATOM 822 N N . MET A 1 105 ? -3.924 10.933 3.141 1.00 91.88 105 MET A N 1
ATOM 823 C CA . MET A 1 105 ? -2.810 10.351 3.888 1.00 91.88 105 MET A CA 1
ATOM 824 C C . MET A 1 105 ? -1.600 10.132 2.990 1.00 91.88 105 MET A C 1
ATOM 826 O O . MET A 1 105 ? -0.490 10.525 3.347 1.00 91.88 105 MET A O 1
ATOM 830 N N . HIS A 1 106 ? -1.808 9.548 1.810 1.00 86.12 106 HIS A N 1
ATOM 831 C CA . HIS A 1 106 ? -0.716 9.213 0.905 1.00 86.12 106 HIS A CA 1
ATOM 832 C C . HIS A 1 106 ? -0.03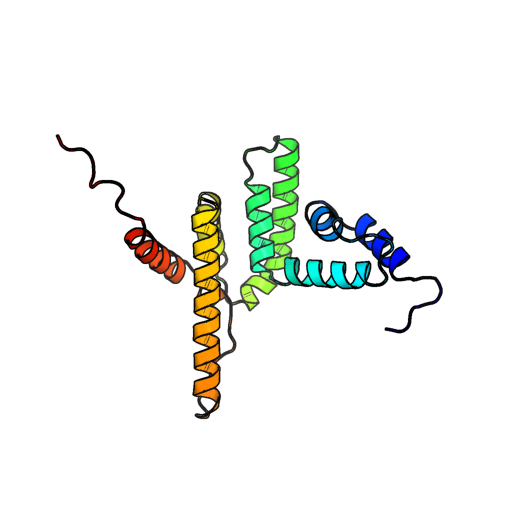2 10.442 0.296 1.00 86.12 106 HIS A C 1
ATOM 834 O O . HIS A 1 106 ? 1.178 10.395 0.070 1.00 86.12 106 HIS A O 1
ATOM 840 N N . ALA A 1 107 ? -0.736 11.568 0.142 1.00 85.75 107 ALA A N 1
ATOM 841 C CA . ALA A 1 107 ? -0.101 12.842 -0.192 1.00 85.75 107 ALA A CA 1
ATOM 842 C C . ALA A 1 107 ? 0.924 13.265 0.881 1.00 85.75 107 ALA A C 1
ATOM 844 O O . ALA A 1 107 ? 2.046 13.658 0.555 1.00 85.75 107 ALA A O 1
ATOM 845 N N . PHE A 1 108 ? 0.588 13.116 2.168 1.00 89.00 108 PHE A N 1
ATOM 846 C CA . PHE A 1 108 ? 1.523 13.401 3.262 1.00 89.00 108 PHE A CA 1
ATOM 847 C C . PHE A 1 108 ? 2.631 12.359 3.377 1.00 89.00 108 PHE A C 1
ATOM 849 O O . PHE A 1 108 ? 3.781 12.730 3.607 1.00 89.00 108 PHE A O 1
ATOM 856 N N . LEU A 1 109 ? 2.315 11.073 3.187 1.00 85.56 109 LEU A N 1
ATOM 857 C CA . LEU A 1 109 ? 3.324 10.016 3.155 1.00 85.56 109 LEU A CA 1
ATOM 858 C C . LEU A 1 109 ? 4.367 10.310 2.078 1.00 85.56 109 LEU A C 1
ATOM 860 O O . LEU A 1 109 ? 5.550 10.168 2.361 1.00 85.56 109 LEU A O 1
ATOM 864 N N . GLY A 1 110 ? 3.973 10.794 0.895 1.00 80.69 110 GLY A N 1
ATOM 865 C CA . GLY A 1 110 ? 4.899 11.217 -0.161 1.00 80.69 110 GLY A CA 1
ATOM 866 C C . GLY A 1 110 ? 5.999 12.158 0.345 1.00 80.69 110 GLY A C 1
ATOM 867 O O . GLY A 1 110 ? 7.180 11.902 0.097 1.00 80.69 110 GLY A O 1
ATOM 868 N N . ALA A 1 111 ? 5.622 13.153 1.153 1.00 85.00 111 ALA A N 1
ATOM 869 C CA . ALA A 1 111 ? 6.513 14.165 1.726 1.00 85.00 111 ALA A CA 1
ATOM 870 C C . ALA A 1 111 ? 7.357 13.689 2.929 1.00 85.00 111 ALA A C 1
ATOM 872 O O . ALA A 1 111 ? 8.267 14.397 3.363 1.00 85.00 111 ALA A O 1
ATOM 873 N N . MET A 1 112 ? 7.077 12.512 3.498 1.00 88.94 112 MET A N 1
ATOM 874 C CA . MET A 1 112 ? 7.813 12.006 4.660 1.00 88.94 112 MET A CA 1
ATOM 875 C C . MET A 1 112 ? 9.227 11.537 4.316 1.00 88.94 112 MET A C 1
ATOM 877 O O . MET A 1 112 ? 9.483 10.960 3.254 1.00 88.94 112 MET A O 1
ATOM 881 N N . SER A 1 113 ? 10.135 11.690 5.285 1.00 88.31 113 SER A N 1
ATOM 882 C CA . SER A 1 113 ? 11.470 11.097 5.208 1.00 88.31 113 SER A CA 1
ATOM 883 C C . SER A 1 113 ? 11.395 9.561 5.195 1.00 88.31 113 SER A C 1
ATOM 885 O O . SER A 1 113 ? 10.454 8.987 5.755 1.00 88.31 113 SER A O 1
ATOM 887 N N . PRO A 1 114 ? 12.395 8.863 4.621 1.00 86.25 114 PRO A N 1
ATOM 888 C CA . PRO A 1 114 ? 12.425 7.399 4.611 1.00 86.25 114 PRO A CA 1
ATOM 889 C C . PRO A 1 114 ? 12.282 6.775 6.005 1.00 86.25 114 PRO A C 1
ATOM 891 O O . PRO A 1 114 ? 11.556 5.799 6.172 1.00 86.25 114 PRO A O 1
ATOM 894 N N . LYS A 1 115 ? 12.907 7.383 7.023 1.00 88.81 115 LYS A N 1
ATOM 895 C CA . LYS A 1 115 ? 12.786 6.942 8.419 1.00 88.81 115 LYS A CA 1
ATOM 896 C C . LYS A 1 115 ? 11.346 7.040 8.922 1.00 88.81 115 LYS A C 1
ATOM 898 O O . LYS A 1 115 ? 10.821 6.082 9.470 1.00 88.81 115 LYS A O 1
ATOM 903 N N . MET A 1 116 ? 10.694 8.176 8.691 1.00 92.00 116 MET A N 1
ATOM 904 C CA . MET A 1 116 ? 9.324 8.402 9.147 1.00 92.00 116 MET A CA 1
ATOM 905 C C . MET A 1 116 ? 8.324 7.467 8.444 1.00 92.00 116 MET A C 1
ATOM 907 O O . MET A 1 116 ? 7.410 6.959 9.088 1.00 92.00 116 MET A O 1
ATOM 911 N N . LYS A 1 117 ? 8.546 7.168 7.154 1.00 89.00 117 LYS A N 1
ATOM 912 C CA . LYS A 1 117 ? 7.800 6.136 6.411 1.00 89.00 117 LYS A CA 1
ATOM 913 C C . LYS A 1 117 ? 7.979 4.750 7.040 1.00 89.00 117 LYS A C 1
ATOM 915 O O . LYS A 1 117 ? 6.994 4.059 7.272 1.00 89.00 117 LYS A O 1
ATOM 920 N N . ALA A 1 118 ? 9.215 4.361 7.359 1.00 88.69 118 ALA A N 1
ATOM 921 C CA . ALA A 1 118 ? 9.499 3.080 8.007 1.00 88.69 118 ALA A CA 1
ATOM 922 C C . ALA A 1 118 ? 8.841 2.969 9.395 1.00 88.69 118 ALA A C 1
ATOM 924 O O . ALA A 1 118 ? 8.270 1.932 9.728 1.00 88.69 118 ALA A O 1
ATOM 925 N N . ASP A 1 119 ? 8.853 4.050 10.178 1.00 92.94 119 ASP A N 1
ATOM 926 C CA . ASP A 1 119 ? 8.218 4.090 11.497 1.00 92.94 119 ASP A CA 1
ATOM 927 C C . ASP A 1 119 ? 6.678 4.027 11.411 1.00 92.94 119 ASP A C 1
ATOM 929 O O . ASP A 1 119 ? 6.032 3.442 12.288 1.00 92.94 119 ASP A O 1
ATOM 933 N N . TRP A 1 120 ? 6.076 4.578 10.348 1.00 93.06 120 TRP A N 1
ATOM 934 C CA . TRP A 1 120 ? 4.650 4.401 10.046 1.00 93.06 120 TRP A CA 1
ATOM 935 C C . TRP A 1 120 ? 4.320 2.943 9.706 1.00 93.06 120 TRP A C 1
ATOM 937 O O . TRP A 1 120 ? 3.406 2.365 10.294 1.00 93.06 120 TRP A O 1
ATOM 947 N N . GLU A 1 121 ? 5.097 2.306 8.825 1.00 90.38 121 GLU A N 1
ATOM 948 C CA . GLU A 1 121 ? 4.929 0.881 8.505 1.00 90.38 121 GLU A CA 1
ATOM 949 C C . GLU A 1 121 ? 5.072 -0.006 9.753 1.00 90.38 121 GLU A C 1
ATOM 951 O O . GLU A 1 121 ? 4.263 -0.910 9.979 1.00 90.38 121 GLU A O 1
ATOM 956 N N . GLY A 1 122 ? 6.041 0.298 10.623 1.00 91.06 122 GLY A N 1
ATOM 957 C CA . GLY A 1 122 ? 6.211 -0.383 11.906 1.00 91.06 122 GLY A CA 1
ATOM 958 C C . GLY A 1 122 ? 5.002 -0.224 12.835 1.00 91.06 122 GLY A C 1
ATOM 959 O O . GLY A 1 122 ? 4.599 -1.180 13.501 1.00 91.06 122 GLY A O 1
ATOM 960 N N . HIS A 1 123 ? 4.375 0.956 12.855 1.00 94.38 123 HIS A N 1
ATOM 961 C CA . HIS A 1 123 ? 3.140 1.181 13.606 1.00 94.38 123 HIS A CA 1
ATOM 962 C C . HIS A 1 123 ? 1.974 0.345 13.065 1.00 94.38 123 HIS A C 1
ATOM 964 O O . HIS A 1 123 ? 1.315 -0.340 13.848 1.00 94.38 123 HIS A O 1
ATOM 970 N N . LYS A 1 124 ? 1.764 0.332 11.741 1.00 93.50 124 LYS A N 1
ATOM 971 C CA . LYS A 1 124 ? 0.727 -0.493 11.100 1.00 93.50 124 LYS A CA 1
ATOM 972 C C . LYS A 1 124 ? 0.898 -1.974 11.417 1.00 93.50 124 LYS A C 1
ATOM 974 O O . LYS A 1 124 ? -0.068 -2.644 11.786 1.00 93.50 124 LYS A O 1
ATOM 979 N N . TYR A 1 125 ? 2.133 -2.469 11.323 1.00 91.94 125 TYR A N 1
ATOM 980 C CA . TYR A 1 125 ? 2.461 -3.846 11.678 1.00 91.94 125 TYR A CA 1
ATOM 981 C C . TYR A 1 125 ? 2.103 -4.148 13.134 1.00 91.94 125 TYR A C 1
ATOM 983 O O . TYR A 1 125 ? 1.423 -5.138 13.403 1.00 91.94 125 TYR A O 1
ATOM 991 N N . LYS A 1 126 ? 2.498 -3.273 14.069 1.00 94.25 126 LYS A N 1
ATOM 992 C CA . LYS A 1 126 ? 2.186 -3.443 15.49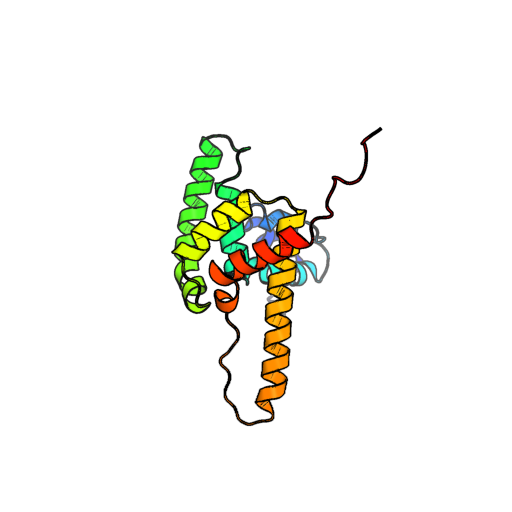0 1.00 94.25 126 LYS A CA 1
ATOM 993 C C . LYS A 1 126 ? 0.677 -3.498 15.742 1.00 94.25 126 LYS A C 1
ATOM 995 O O . LYS A 1 126 ? 0.223 -4.426 16.397 1.00 94.25 126 LYS A O 1
ATOM 1000 N N . CYS A 1 127 ? -0.101 -2.571 15.184 1.00 94.81 127 CYS A N 1
ATOM 1001 C CA . CYS A 1 127 ? -1.559 -2.567 15.341 1.00 94.81 127 CYS A CA 1
ATOM 1002 C C . CYS A 1 127 ? -2.209 -3.862 14.835 1.00 94.81 127 CYS A C 1
ATOM 1004 O O . CYS A 1 127 ? -3.119 -4.381 15.478 1.00 94.81 127 CYS A O 1
ATOM 1006 N N . LYS A 1 128 ? -1.721 -4.412 13.715 1.00 93.88 128 LYS A N 1
ATOM 1007 C CA . LYS A 1 128 ? -2.185 -5.709 13.209 1.00 93.88 128 LYS A CA 1
ATOM 1008 C C . LYS A 1 128 ? -1.853 -6.847 14.178 1.00 93.88 128 LYS A C 1
ATOM 1010 O O . LYS A 1 128 ? -2.716 -7.677 14.436 1.00 93.88 128 LYS A O 1
ATOM 1015 N N . GLN A 1 129 ? -0.634 -6.893 14.719 1.00 94.25 129 GLN A N 1
ATOM 1016 C CA . GLN A 1 129 ? -0.240 -7.926 15.689 1.00 94.25 129 GLN A CA 1
ATOM 1017 C C . GLN A 1 129 ? -1.051 -7.834 16.985 1.00 94.25 129 GLN A C 1
ATOM 1019 O O . GLN A 1 129 ? -1.564 -8.846 17.457 1.00 94.25 129 GLN A O 1
ATOM 1024 N N . ASP A 1 130 ? -1.230 -6.624 17.520 1.00 94.00 130 ASP A N 1
ATOM 1025 C CA . ASP A 1 130 ? -2.016 -6.388 18.734 1.00 94.00 130 ASP A CA 1
ATOM 1026 C C . ASP A 1 130 ? -3.463 -6.892 18.555 1.00 94.00 130 ASP A C 1
ATOM 1028 O O . ASP A 1 130 ? -3.986 -7.588 19.427 1.00 94.00 130 ASP A O 1
ATOM 1032 N N . TYR A 1 131 ? -4.066 -6.639 17.386 1.00 93.19 131 TYR A N 1
ATOM 1033 C CA . TYR A 1 131 ? -5.398 -7.135 17.035 1.00 93.19 131 TYR A CA 1
ATOM 1034 C C . TYR A 1 131 ? -5.467 -8.661 16.918 1.00 93.19 131 TYR A C 1
ATOM 1036 O O . TYR A 1 131 ? -6.400 -9.280 17.424 1.00 93.19 131 TYR A O 1
ATOM 1044 N N . LEU A 1 132 ? -4.490 -9.290 16.259 1.00 91.12 132 LEU A N 1
ATOM 1045 C CA . LEU A 1 132 ? -4.455 -10.749 16.123 1.00 91.12 132 LEU A CA 1
ATOM 1046 C C . LEU A 1 132 ? -4.316 -11.432 17.490 1.00 91.12 132 LEU A C 1
ATOM 1048 O O . LEU A 1 132 ? -5.004 -12.413 17.757 1.00 91.12 132 LEU A O 1
ATOM 1052 N N . HIS A 1 133 ? -3.513 -10.870 18.395 1.00 90.50 133 HIS A N 1
ATOM 1053 C CA . HIS A 1 133 ? -3.410 -11.365 19.767 1.00 90.50 133 HIS A CA 1
ATOM 1054 C C . HIS A 1 133 ? -4.690 -11.172 20.587 1.00 90.50 133 HIS A C 1
ATOM 1056 O O . HIS A 1 133 ? -4.944 -11.933 21.522 1.00 90.50 133 HIS A O 1
ATOM 1062 N N . GLU A 1 134 ? -5.469 -10.127 20.317 1.00 89.62 134 GLU A N 1
ATOM 1063 C CA . GLU A 1 134 ? -6.787 -9.931 20.926 1.00 89.62 134 GLU A CA 1
ATOM 1064 C C . GLU A 1 134 ? -7.805 -10.938 20.372 1.00 89.62 134 GLU A C 1
ATOM 1066 O O . GLU A 1 134 ? -8.504 -11.592 21.143 1.00 89.62 134 GLU A O 1
ATOM 1071 N N . LEU A 1 135 ? -7.792 -11.172 19.057 1.00 87.25 135 LEU A N 1
ATOM 1072 C CA . LEU A 1 135 ? -8.609 -12.189 18.394 1.00 87.25 135 LEU A CA 1
ATOM 1073 C C . LEU A 1 135 ? -8.340 -13.592 18.947 1.00 87.25 135 LEU A C 1
ATOM 1075 O O . LEU A 1 135 ? -9.273 -14.324 19.257 1.00 87.25 135 LEU A O 1
ATOM 1079 N N . GLU A 1 136 ? -7.075 -13.963 19.137 1.00 86.38 136 GLU A N 1
ATOM 1080 C CA . GLU A 1 136 ? -6.692 -15.245 19.743 1.00 86.38 136 GLU A CA 1
ATOM 1081 C C . GLU A 1 136 ? -7.176 -15.400 21.192 1.00 86.38 136 GLU A C 1
ATOM 1083 O O . GLU A 1 136 ? -7.470 -16.514 21.635 1.00 86.38 136 GLU A O 1
ATOM 1088 N N . ARG A 1 137 ? -7.248 -14.295 21.944 1.00 84.31 137 ARG A N 1
ATOM 1089 C CA . ARG A 1 137 ? -7.770 -14.284 23.316 1.00 84.31 137 ARG A CA 1
ATOM 1090 C C . ARG A 1 137 ? -9.292 -14.433 23.331 1.00 84.31 137 ARG A C 1
ATOM 1092 O O . ARG A 1 137 ? -9.789 -15.250 24.102 1.00 84.31 137 ARG A O 1
ATOM 1099 N N . ASN A 1 138 ? -9.994 -13.730 22.445 1.00 80.38 138 ASN A N 1
ATOM 1100 C CA . ASN A 1 138 ? -11.461 -13.693 22.395 1.00 80.38 138 ASN A CA 1
ATOM 1101 C C . ASN A 1 138 ? -12.075 -14.908 21.679 1.00 80.38 138 ASN A C 1
ATOM 1103 O O . ASN A 1 138 ? -13.168 -15.351 22.015 1.00 80.38 138 ASN A O 1
ATOM 1107 N N . ASN A 1 139 ? -11.331 -15.564 20.783 1.00 68.31 139 ASN A N 1
ATOM 1108 C CA . ASN A 1 139 ? -11.740 -16.852 20.210 1.00 68.31 139 ASN A CA 1
ATOM 1109 C C . ASN A 1 139 ? -11.867 -17.966 21.268 1.00 68.31 139 ASN A C 1
ATOM 1111 O O . ASN A 1 139 ? -12.452 -19.011 20.993 1.00 68.31 139 ASN A O 1
ATOM 1115 N N . LYS A 1 140 ? -11.339 -17.760 22.482 1.00 65.38 140 LYS A N 1
ATOM 1116 C CA . LYS A 1 140 ? -11.540 -18.663 23.626 1.00 65.38 140 LYS A CA 1
ATOM 1117 C C . LYS A 1 140 ? -12.816 -18.361 24.421 1.00 65.38 140 LYS A C 1
ATOM 1119 O O . LYS A 1 140 ? -13.180 -19.177 25.261 1.00 65.38 140 LYS A O 1
ATOM 1124 N N . SER A 1 141 ? -13.467 -17.219 24.189 1.00 64.94 141 SER A N 1
ATOM 1125 C CA . SER A 1 141 ? -14.627 -16.728 24.947 1.00 64.94 141 SER A CA 1
ATOM 1126 C C . SER A 1 141 ? -15.940 -16.700 24.151 1.00 64.94 141 SER A C 1
ATOM 1128 O O . SER A 1 141 ? -16.894 -16.086 24.614 1.00 64.94 141 SER A O 1
ATOM 1130 N N . GLU A 1 142 ? -16.007 -17.352 22.980 1.00 63.91 142 GLU A N 1
ATOM 1131 C CA . GLU A 1 142 ? -17.168 -17.362 22.054 1.00 63.91 142 GLU A CA 1
ATOM 1132 C C . GLU A 1 142 ? -17.627 -15.971 21.560 1.00 63.91 142 GLU A C 1
ATOM 1134 O O . GLU A 1 142 ? -18.648 -15.847 20.883 1.00 63.91 142 GLU A O 1
ATOM 1139 N N . GLU A 1 143 ? -16.859 -14.915 21.835 1.00 72.06 143 GLU A N 1
ATOM 1140 C CA . GLU A 1 143 ? -17.178 -13.556 21.407 1.00 72.06 143 GLU A CA 1
ATOM 1141 C C . GLU A 1 143 ? -16.686 -13.339 19.969 1.00 72.06 143 GLU A C 1
ATOM 1143 O O . GLU A 1 143 ? -15.487 -13.393 19.682 1.00 72.06 143 GLU A O 1
ATOM 1148 N N . TYR A 1 144 ? -17.622 -13.133 19.036 1.00 74.94 144 TYR A N 1
ATOM 1149 C CA . TYR A 1 144 ? -17.292 -12.957 17.623 1.00 74.94 144 TYR A CA 1
ATOM 1150 C C . TYR A 1 144 ? -16.611 -11.606 17.394 1.00 74.94 144 TYR A C 1
ATOM 1152 O O . TYR A 1 144 ? -17.241 -10.55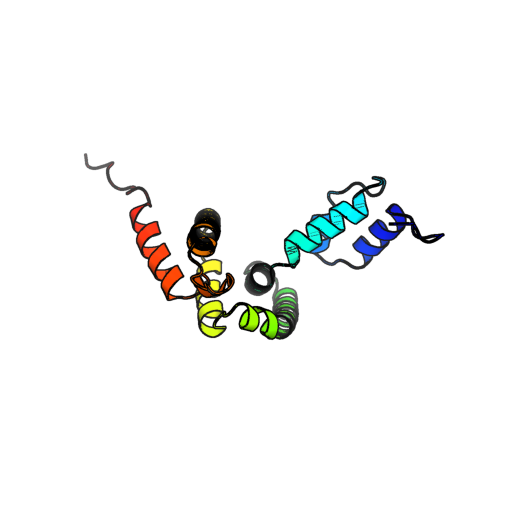2 17.490 1.00 74.94 144 TYR A O 1
ATOM 1160 N N . MET A 1 145 ? -15.336 -11.646 17.015 1.00 82.00 145 MET A N 1
ATOM 1161 C CA . MET A 1 145 ? -14.665 -10.502 16.412 1.00 82.00 145 MET A CA 1
ATOM 1162 C C . MET A 1 145 ? -14.644 -10.635 14.891 1.00 82.00 145 MET A C 1
ATOM 1164 O O . MET A 1 145 ? -14.477 -11.722 14.339 1.00 82.00 145 MET A O 1
ATOM 1168 N N . GLU A 1 146 ? -14.778 -9.501 14.208 1.00 86.19 146 GLU A N 1
ATOM 1169 C CA . GLU A 1 146 ? -14.619 -9.435 12.757 1.00 86.19 146 GLU A CA 1
ATOM 1170 C C . GLU A 1 146 ? -13.206 -9.856 12.313 1.00 86.19 146 GLU A C 1
ATOM 1172 O O . GLU A 1 146 ? -12.278 -9.957 13.110 1.00 86.19 146 GLU A O 1
ATOM 1177 N N . ALA A 1 147 ? -13.017 -10.093 11.016 1.00 87.81 147 ALA A N 1
ATOM 1178 C CA . ALA A 1 147 ? -11.678 -10.276 10.473 1.00 87.81 147 ALA A CA 1
ATOM 1179 C C . ALA A 1 147 ? -10.903 -8.945 10.465 1.00 87.81 147 ALA A C 1
ATOM 1181 O O . ALA A 1 147 ? -11.479 -7.857 10.352 1.00 87.81 147 ALA A O 1
ATOM 1182 N N . TRP A 1 148 ? -9.573 -9.032 10.525 1.00 90.12 148 TRP A N 1
ATOM 1183 C CA . TRP A 1 148 ? -8.721 -7.863 10.332 1.00 90.12 148 TRP A CA 1
ATOM 1184 C C . TRP A 1 148 ? -8.931 -7.262 8.939 1.00 90.12 148 TRP A C 1
ATOM 1186 O O . TRP A 1 148 ? -8.879 -7.970 7.934 1.00 90.12 148 TRP A O 1
ATOM 1196 N N . THR A 1 149 ? -9.056 -5.938 8.884 1.00 92.69 149 THR A N 1
ATOM 1197 C CA . THR A 1 149 ? -9.042 -5.160 7.644 1.00 92.69 149 THR A CA 1
ATOM 1198 C C . THR A 1 149 ? -8.084 -3.992 7.804 1.00 92.69 149 THR A C 1
ATOM 1200 O O . THR A 1 149 ? -8.017 -3.371 8.868 1.00 92.69 149 THR A O 1
ATOM 1203 N N . ALA A 1 150 ? -7.349 -3.656 6.748 1.00 91.25 150 ALA A N 1
ATOM 1204 C CA . ALA A 1 150 ? -6.361 -2.587 6.831 1.00 91.25 150 ALA A CA 1
ATOM 1205 C C . ALA A 1 150 ? -6.964 -1.203 7.128 1.00 91.25 150 ALA A C 1
ATOM 1207 O O . ALA A 1 150 ? -6.308 -0.391 7.779 1.00 91.25 150 ALA A O 1
ATOM 1208 N N . GLY A 1 151 ? -8.228 -0.959 6.755 1.00 92.81 151 GLY A N 1
ATOM 1209 C CA . GLY A 1 151 ? -8.956 0.277 7.070 1.00 92.81 151 GLY A CA 1
ATOM 1210 C C . GLY A 1 151 ? -9.050 0.607 8.566 1.00 92.81 151 GLY A C 1
ATOM 1211 O O . GLY A 1 151 ? -9.310 1.751 8.925 1.00 92.81 151 GLY A O 1
ATOM 1212 N N . ARG A 1 152 ? -8.755 -0.346 9.466 1.00 93.75 152 ARG A N 1
ATOM 1213 C CA . ARG A 1 152 ? -8.607 -0.081 10.911 1.00 93.75 152 ARG A CA 1
ATOM 1214 C C . ARG A 1 152 ? -7.438 0.867 11.227 1.00 93.75 152 ARG A C 1
ATOM 1216 O O . ARG A 1 152 ? -7.476 1.564 12.239 1.00 93.75 152 ARG A O 1
ATOM 1223 N N . VAL A 1 153 ? -6.416 0.915 10.370 1.00 94.56 153 VAL A N 1
ATOM 1224 C CA . VAL A 1 153 ? -5.222 1.764 10.551 1.00 94.56 153 VAL A CA 1
ATOM 1225 C C . VAL A 1 153 ? -4.995 2.720 9.382 1.00 94.56 153 VAL A C 1
ATOM 1227 O O . VAL A 1 153 ? -4.541 3.838 9.610 1.00 94.56 153 VAL A O 1
ATOM 1230 N N . GLU A 1 154 ? -5.333 2.319 8.156 1.00 92.69 154 GLU A N 1
ATOM 1231 C CA . GLU A 1 154 ? -5.234 3.155 6.950 1.00 92.69 154 GLU A CA 1
ATOM 1232 C C . GLU A 1 154 ? -6.402 4.160 6.880 1.00 92.69 154 GLU A C 1
ATOM 1234 O O . GLU A 1 154 ? -7.252 4.093 5.995 1.00 92.69 154 GLU A O 1
ATOM 1239 N N . ASN A 1 155 ? -6.470 5.049 7.876 1.00 94.00 155 ASN A N 1
ATOM 1240 C CA . ASN A 1 155 ? -7.457 6.122 8.013 1.00 94.00 155 ASN A CA 1
ATOM 1241 C C . ASN A 1 155 ? -6.849 7.348 8.726 1.00 94.00 155 ASN A C 1
ATOM 1243 O O . ASN A 1 155 ? -5.861 7.247 9.469 1.00 94.00 155 ASN A O 1
ATOM 1247 N N . LEU A 1 156 ? -7.448 8.524 8.522 1.00 94.12 156 LEU A N 1
ATOM 1248 C CA . LEU A 1 156 ? -6.909 9.803 9.001 1.00 94.12 156 LEU A CA 1
ATOM 1249 C C . LEU A 1 156 ? -6.848 9.891 10.529 1.00 94.12 156 LEU A C 1
ATOM 1251 O O . LEU A 1 156 ? -5.961 10.563 11.068 1.00 94.12 156 LEU A O 1
ATOM 1255 N N . SER A 1 157 ? -7.766 9.226 11.235 1.00 95.12 157 SER A N 1
ATOM 1256 C CA . SER A 1 157 ? -7.810 9.219 12.702 1.00 95.12 157 SER A CA 1
ATOM 1257 C C . SER A 1 157 ? -6.587 8.511 13.294 1.00 95.12 157 SER A C 1
ATOM 1259 O O . SER A 1 157 ? -5.859 9.086 14.115 1.00 95.12 157 SER A O 1
ATOM 1261 N N . SER A 1 158 ? -6.312 7.292 12.822 1.00 95.44 158 SER A N 1
ATOM 1262 C CA . SER A 1 158 ? -5.149 6.493 13.216 1.00 95.44 158 SER A CA 1
ATOM 1263 C C . SER A 1 158 ? -3.847 7.190 12.828 1.00 95.44 158 SER A C 1
ATOM 1265 O O . SER A 1 158 ? -2.953 7.344 13.663 1.00 95.44 158 SER A O 1
ATOM 1267 N N . PHE A 1 159 ? -3.770 7.717 11.605 1.00 95.38 159 PHE A N 1
ATOM 1268 C CA . PHE A 1 159 ? -2.600 8.445 11.117 1.00 95.38 159 PHE A CA 1
ATOM 1269 C C . PHE A 1 159 ? -2.290 9.703 11.939 1.00 95.38 159 PHE A C 1
ATOM 1271 O O . PHE A 1 159 ? -1.159 9.904 12.386 1.00 95.38 159 PHE A O 1
ATOM 1278 N N . SER A 1 160 ? -3.300 10.529 12.221 1.00 95.25 160 SER A N 1
ATOM 1279 C CA . SER A 1 160 ? -3.142 11.740 13.037 1.00 95.25 160 SER A CA 1
ATOM 1280 C C . SER A 1 160 ? -2.737 11.416 14.475 1.00 95.25 160 SER A C 1
ATOM 1282 O O . SER A 1 160 ? -1.919 12.118 15.074 1.00 95.25 160 SER A O 1
ATOM 1284 N N . SER A 1 161 ? -3.301 10.351 15.045 1.00 95.75 161 SER A N 1
ATOM 1285 C CA . SER A 1 161 ? -2.956 9.883 16.390 1.00 95.75 161 SER A CA 1
ATOM 1286 C C . SER A 1 161 ? -1.512 9.389 16.455 1.00 95.75 161 SER A C 1
ATOM 1288 O O . SER A 1 161 ? -0.772 9.764 17.368 1.00 95.75 161 SER A O 1
ATOM 1290 N N . TRP A 1 162 ? -1.071 8.633 15.448 1.00 96.25 162 TRP A N 1
ATOM 1291 C CA . TRP A 1 162 ? 0.322 8.223 15.321 1.00 96.25 162 TRP A CA 1
ATOM 1292 C C . TRP A 1 162 ? 1.264 9.423 15.175 1.00 96.25 162 TRP A C 1
ATOM 1294 O O . TRP A 1 162 ? 2.252 9.489 15.900 1.00 96.25 162 TRP A O 1
ATOM 1304 N N . LEU A 1 163 ? 0.945 10.413 14.333 1.00 94.81 163 LEU A N 1
ATOM 1305 C CA . LEU A 1 163 ? 1.767 11.620 14.164 1.00 94.81 163 LEU A CA 1
ATOM 1306 C C . LEU A 1 163 ? 1.969 12.387 15.478 1.00 94.81 163 LEU A C 1
ATOM 1308 O O . LEU A 1 163 ? 3.078 12.844 15.768 1.00 94.81 163 LEU A O 1
ATOM 1312 N N . LYS A 1 164 ? 0.919 12.500 16.304 1.00 94.31 164 LYS A N 1
ATOM 1313 C CA . LYS A 1 164 ? 1.009 13.118 17.638 1.00 94.31 164 LYS A CA 1
ATOM 1314 C C . LYS A 1 164 ? 1.998 12.370 18.534 1.00 94.31 164 LYS A C 1
ATOM 1316 O O . LYS A 1 164 ? 2.819 13.007 19.189 1.00 94.31 164 LYS A O 1
ATOM 1321 N N . LEU A 1 165 ? 1.955 11.036 18.533 1.00 91.94 165 LEU A N 1
ATOM 1322 C CA . LEU A 1 165 ? 2.887 10.199 19.296 1.00 91.94 165 LEU A CA 1
ATOM 1323 C C . LEU A 1 165 ? 4.311 10.266 18.736 1.00 91.94 165 LEU A C 1
ATOM 1325 O O . LEU A 1 165 ? 5.270 10.349 19.501 1.00 91.94 165 LEU A O 1
ATOM 1329 N N . TYR A 1 166 ? 4.450 10.247 17.412 1.00 91.50 166 TYR A N 1
ATOM 1330 C CA . TYR A 1 166 ? 5.731 10.325 16.723 1.00 91.50 166 TYR A CA 1
ATOM 1331 C C . TYR A 1 166 ? 6.456 11.626 17.069 1.00 91.50 166 TYR A C 1
ATOM 1333 O O . TYR A 1 166 ? 7.617 11.587 17.464 1.00 91.50 166 TYR A O 1
ATOM 1341 N N . LYS A 1 167 ? 5.745 12.763 17.038 1.00 90.38 167 LYS A N 1
ATOM 1342 C CA . LYS A 1 167 ? 6.280 14.083 17.407 1.00 90.38 167 LYS A CA 1
ATOM 1343 C C . LYS A 1 167 ? 6.924 14.098 18.797 1.00 90.38 167 LYS A C 1
ATOM 1345 O O . LYS A 1 167 ? 7.975 14.703 18.958 1.00 90.38 167 LYS A O 1
ATOM 1350 N N . VAL A 1 168 ? 6.318 13.435 19.784 1.00 89.88 168 VAL A N 1
ATOM 1351 C CA . VAL A 1 168 ? 6.838 13.374 21.166 1.00 89.88 168 VAL A CA 1
ATOM 1352 C C . VAL A 1 168 ? 8.127 12.547 21.262 1.00 89.88 168 VAL A C 1
ATOM 1354 O O . VAL A 1 168 ? 8.937 12.771 22.154 1.00 89.88 168 VAL A O 1
ATOM 1357 N N . ARG A 1 169 ? 8.332 11.592 20.348 1.00 82.69 169 ARG A N 1
ATOM 1358 C CA . ARG A 1 169 ? 9.502 10.699 20.325 1.00 82.69 169 ARG A CA 1
ATOM 1359 C C . ARG A 1 169 ? 10.690 11.262 19.552 1.00 82.69 169 ARG A C 1
ATOM 1361 O O . ARG A 1 169 ? 11.762 10.662 19.597 1.00 82.69 16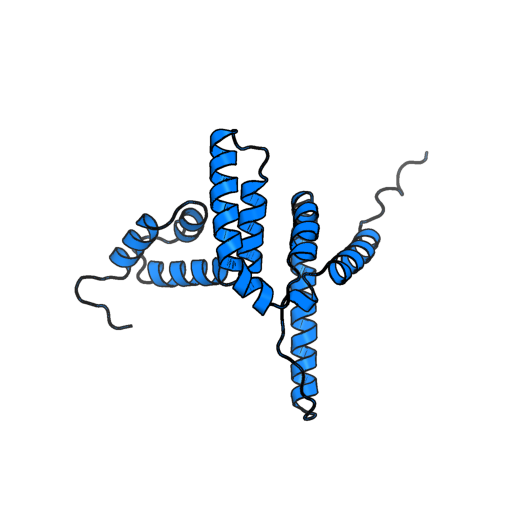9 ARG A O 1
ATOM 1368 N N . ILE A 1 170 ? 10.517 12.369 18.829 1.00 79.44 170 ILE A N 1
ATOM 1369 C CA . ILE A 1 170 ? 11.635 13.055 18.180 1.00 79.44 170 ILE A CA 1
ATOM 1370 C C . ILE A 1 170 ? 12.517 13.609 19.307 1.00 79.44 170 ILE A C 1
ATOM 1372 O O . ILE A 1 170 ? 12.013 14.389 20.117 1.00 79.44 170 ILE A O 1
ATOM 1376 N N . PRO A 1 171 ? 13.802 13.214 19.403 1.00 62.81 171 PRO A N 1
ATOM 1377 C CA . PRO A 1 171 ? 14.700 13.780 20.398 1.00 62.81 171 PRO A CA 1
ATOM 1378 C C . PRO A 1 171 ? 14.681 15.305 20.274 1.00 62.81 171 PRO A C 1
ATOM 1380 O O . PRO A 1 171 ? 14.875 15.829 19.175 1.00 62.81 171 PRO A O 1
ATOM 1383 N N . ASN A 1 172 ? 14.424 16.015 21.374 1.00 55.19 172 ASN A N 1
ATOM 1384 C CA . ASN A 1 172 ? 14.528 17.471 21.403 1.00 55.19 172 ASN A CA 1
ATOM 1385 C C . ASN A 1 172 ? 15.982 17.850 21.098 1.00 55.19 172 ASN A C 1
ATOM 1387 O O . ASN A 1 172 ? 16.822 17.866 21.990 1.00 55.19 172 ASN A O 1
ATOM 1391 N N . SER A 1 173 ? 16.293 18.176 19.845 1.00 49.81 173 SER A N 1
ATOM 1392 C CA . SER A 1 173 ? 17.629 18.606 19.417 1.00 49.81 173 SER A CA 1
ATOM 1393 C C . SER A 1 173 ? 17.939 20.059 19.816 1.00 49.81 173 SER A C 1
ATOM 1395 O O . SER A 1 173 ? 18.595 20.781 19.071 1.00 49.81 173 SER A O 1
ATOM 1397 N N . LYS A 1 174 ? 17.408 20.528 20.949 1.00 51.50 174 LYS A N 1
ATOM 1398 C CA . LYS A 1 174 ? 17.671 21.859 21.508 1.00 51.50 174 LYS A CA 1
ATOM 1399 C C . LYS A 1 174 ? 17.771 21.776 23.025 1.00 51.50 174 LYS A C 1
ATOM 1401 O O . LYS A 1 174 ? 16.886 22.220 23.748 1.00 51.50 174 LYS A O 1
ATOM 1406 N N . ALA A 1 175 ? 18.853 21.167 23.477 1.00 47.19 175 ALA A N 1
ATOM 1407 C CA . ALA A 1 175 ? 19.391 21.357 24.813 1.00 47.19 175 ALA A CA 1
ATOM 1408 C C . ALA A 1 175 ? 20.918 21.245 24.737 1.00 47.19 175 ALA A C 1
ATOM 1410 O O . ALA A 1 175 ? 21.507 20.458 25.453 1.00 47.19 175 ALA A O 1
ATOM 1411 N N . GLU A 1 176 ? 21.538 21.976 23.815 1.00 48.91 176 GLU A N 1
ATOM 1412 C CA . GLU A 1 176 ? 22.974 22.254 23.818 1.00 48.91 176 GLU A CA 1
ATOM 1413 C C . GLU A 1 176 ? 23.178 23.565 23.047 1.00 48.91 176 GLU A C 1
ATOM 1415 O O . GLU A 1 176 ? 22.451 23.849 22.094 1.00 48.91 176 GLU A O 1
ATOM 1420 N N . ASP A 1 177 ? 24.100 24.377 23.552 1.00 44.91 177 ASP A N 1
ATOM 1421 C CA . ASP A 1 177 ? 24.437 25.754 23.180 1.00 44.91 177 ASP A CA 1
ATOM 1422 C C . ASP A 1 177 ? 23.515 26.864 23.720 1.00 44.91 177 ASP A C 1
ATOM 1424 O O . ASP A 1 177 ? 22.782 27.557 23.012 1.00 44.91 177 ASP A O 1
ATOM 1428 N N . SER A 1 178 ? 23.640 27.118 25.023 1.00 33.97 178 SER A N 1
ATOM 1429 C CA . SER A 1 178 ? 23.709 28.501 25.507 1.00 33.97 178 SER A CA 1
ATOM 1430 C C . SER A 1 178 ? 25.014 28.671 26.297 1.00 33.97 178 SER A C 1
ATOM 1432 O O . SER A 1 178 ? 25.260 27.844 27.177 1.00 33.97 178 SER A O 1
ATOM 1434 N N . PRO A 1 179 ? 25.867 29.650 25.937 1.00 49.84 179 PRO A N 1
ATOM 1435 C CA . PRO A 1 179 ? 27.114 29.938 26.645 1.00 49.84 179 PRO A CA 1
ATOM 1436 C C . PRO A 1 179 ? 26.879 30.482 28.058 1.00 49.84 179 PRO A C 1
ATOM 1438 O O . PRO A 1 179 ? 25.801 31.077 28.301 1.00 49.84 179 PRO A O 1
#

InterPro domains:
  IPR005312 Domain of unknown function DUF1759 [PF03564] (12-127)